Protein AF-A0A3S5BB32-F1 (afdb_monomer_lite)

Organism: NCBI:txid117903

InterPro domains:
  IPR026983 Dynein heavy chain [PTHR46532] (1-107)

Secondary structure (DSSP, 8-state):
-HHHHTT-TTSSHHHHHHH-TTHHHHHHHHHHHHHHHHHHHHHHHHHHHHHHHHHHHHHHHHHHHHHHHHHHHHHHHHHHHHHHHHHHHHHHHHHHHHHHHHHHHHHHHHHHHHHTT-

pLDDT: mean 85.2, std 13.31, range [45.19, 97.56]

Sequence (118 aa):
MKKKYLCNPDYSFDKVNRASSACGPMVKWSIAQINYADILQKVEPLRNELRALEQDAQMNKEKAFDVEKTIEALEKSIARYKEEYAVLISQAQAIKSDLANVEAKVSDNFPLKYMHAY

Structure (mmCIF, N/CA/C/O backbone):
data_AF-A0A3S5BB32-F1
#
_entry.id   AF-A0A3S5BB32-F1
#
loop_
_atom_site.group_PDB
_atom_site.id
_atom_site.type_symbol
_atom_site.label_atom_id
_atom_site.label_alt_id
_atom_site.label_comp_id
_atom_site.label_asym_id
_atom_site.label_entity_id
_atom_site.label_seq_id
_atom_site.pdbx_PDB_ins_code
_atom_site.Cartn_x
_atom_site.Cartn_y
_atom_site.Cartn_z
_atom_site.occupancy
_atom_site.B_iso_or_equiv
_atom_site.auth_seq_id
_atom_site.auth_comp_id
_atom_site.auth_asym_id
_atom_site.auth_atom_id
_atom_site.pdbx_PDB_model_num
ATOM 1 N N . MET A 1 1 ? 12.476 4.907 -43.478 1.00 57.72 1 MET A N 1
ATOM 2 C CA . MET A 1 1 ? 13.951 4.753 -43.530 1.00 57.72 1 MET A CA 1
ATOM 3 C C . MET A 1 1 ? 14.417 3.300 -43.503 1.00 57.72 1 MET A C 1
ATOM 5 O O . MET A 1 1 ? 15.101 2.905 -44.438 1.00 57.72 1 MET A O 1
ATOM 9 N N . LYS A 1 2 ? 14.036 2.487 -42.503 1.00 57.09 2 LYS A N 1
ATOM 10 C CA . LYS A 1 2 ? 14.528 1.100 -42.353 1.00 57.09 2 LYS A CA 1
ATOM 11 C C . LYS A 1 2 ? 14.421 0.233 -43.612 1.00 57.09 2 LYS A C 1
ATOM 13 O O . LYS A 1 2 ? 15.418 -0.311 -44.060 1.00 57.09 2 LYS A O 1
ATOM 18 N N . LYS A 1 3 ? 13.242 0.204 -44.241 1.00 57.28 3 LYS A N 1
ATOM 19 C CA . LYS A 1 3 ? 12.962 -0.617 -45.434 1.00 57.28 3 LYS A CA 1
ATOM 20 C C . LYS A 1 3 ? 13.809 -0.263 -46.669 1.00 57.28 3 LYS A C 1
ATOM 22 O O . LYS A 1 3 ? 13.947 -1.093 -47.553 1.00 57.28 3 LYS A O 1
ATOM 27 N N . LYS A 1 4 ? 14.345 0.964 -46.740 1.00 59.88 4 LYS A N 1
ATOM 28 C CA . LYS A 1 4 ? 15.066 1.493 -47.913 1.00 59.88 4 LYS A CA 1
ATOM 29 C C . LYS A 1 4 ? 16.593 1.456 -47.754 1.00 59.88 4 LYS A C 1
ATOM 31 O O . LYS A 1 4 ? 17.286 1.358 -48.756 1.00 59.88 4 LYS A O 1
ATOM 36 N N . TYR A 1 5 ? 17.100 1.512 -46.519 1.00 61.38 5 TYR A N 1
ATOM 37 C CA . TYR A 1 5 ? 18.542 1.566 -46.240 1.00 61.38 5 TYR A CA 1
ATOM 38 C C . TYR A 1 5 ? 19.025 0.403 -45.366 1.00 61.38 5 TYR A C 1
ATOM 40 O O . TYR A 1 5 ? 19.991 -0.245 -45.725 1.00 61.38 5 TYR A O 1
ATOM 48 N N . LEU A 1 6 ? 18.327 0.058 -44.279 1.00 61.91 6 LEU A N 1
ATOM 49 C CA . LEU A 1 6 ? 18.764 -1.000 -43.350 1.00 61.91 6 LEU A CA 1
ATOM 50 C C . LEU A 1 6 ? 18.473 -2.425 -43.843 1.00 61.91 6 LEU A C 1
ATOM 52 O O . LEU A 1 6 ? 19.111 -3.368 -43.393 1.00 61.91 6 LEU A O 1
ATOM 56 N N . CYS A 1 7 ? 17.522 -2.592 -44.764 1.00 60.66 7 CYS A N 1
ATOM 57 C CA . CYS A 1 7 ? 17.240 -3.879 -45.408 1.00 60.66 7 CYS A CA 1
ATOM 58 C C . CYS A 1 7 ? 18.092 -4.126 -46.664 1.00 60.66 7 CYS A C 1
ATOM 60 O O . CYS A 1 7 ? 17.962 -5.183 -47.277 1.00 60.66 7 CYS A O 1
ATOM 62 N N . ASN A 1 8 ? 18.923 -3.160 -47.076 1.00 68.88 8 ASN A N 1
ATOM 63 C CA . ASN A 1 8 ? 19.783 -3.312 -48.241 1.00 68.88 8 ASN A CA 1
ATOM 64 C C . ASN A 1 8 ? 21.122 -3.953 -47.815 1.00 68.88 8 ASN A C 1
ATOM 66 O O . ASN A 1 8 ? 21.847 -3.336 -47.032 1.00 68.88 8 ASN A O 1
ATOM 70 N N . PRO A 1 9 ? 21.499 -5.137 -48.339 1.00 66.56 9 PRO A N 1
ATOM 71 C CA . PRO A 1 9 ? 22.789 -5.772 -48.052 1.00 66.56 9 PRO A CA 1
ATOM 72 C C . PRO A 1 9 ? 24.010 -4.963 -48.533 1.00 66.56 9 PRO A C 1
ATOM 74 O O . PRO A 1 9 ? 25.149 -5.330 -48.230 1.00 66.56 9 PRO A O 1
ATOM 77 N N . ASP A 1 10 ? 23.812 -3.873 -49.279 1.00 65.81 10 ASP A N 1
ATOM 78 C CA . ASP A 1 10 ? 24.863 -2.915 -49.640 1.00 65.81 10 ASP A CA 1
ATOM 79 C C . ASP A 1 10 ? 25.136 -1.856 -48.561 1.00 65.81 10 ASP A C 1
ATOM 81 O O . ASP A 1 10 ? 26.229 -1.294 -48.517 1.00 65.81 10 ASP A O 1
ATOM 85 N N . TYR A 1 11 ? 24.202 -1.635 -47.632 1.00 66.19 11 TYR A N 1
ATOM 86 C CA . TYR A 1 11 ? 24.345 -0.698 -46.513 1.00 66.19 11 TYR A CA 1
ATOM 87 C C . TYR A 1 11 ? 24.947 -1.392 -45.280 1.00 66.19 11 TYR A C 1
ATOM 89 O O . TYR A 1 11 ? 24.400 -1.367 -44.178 1.00 66.19 11 TYR A O 1
ATOM 97 N N . SER A 1 12 ? 26.079 -2.065 -45.487 1.00 72.12 12 SER A N 1
ATOM 98 C CA . SER A 1 12 ? 26.860 -2.712 -44.429 1.00 72.12 12 SER A CA 1
ATOM 99 C C . SER A 1 12 ? 28.112 -1.899 -44.123 1.00 72.12 12 SER A C 1
ATOM 101 O O . SER 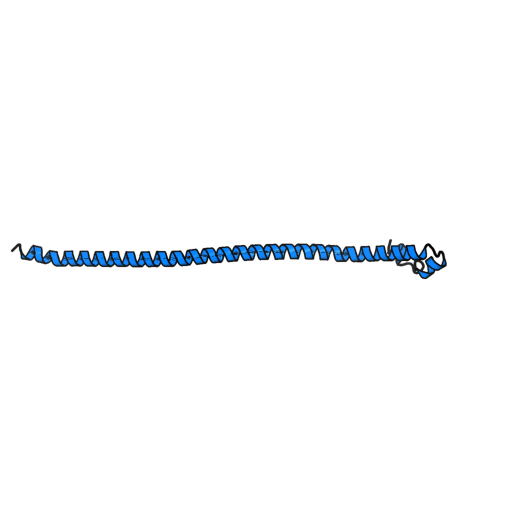A 1 12 ? 28.705 -1.292 -45.020 1.00 72.12 12 SER A O 1
ATOM 103 N N . PHE A 1 13 ? 28.539 -1.935 -42.858 1.00 74.62 13 PHE A N 1
ATOM 104 C CA . PHE A 1 13 ? 29.784 -1.320 -42.405 1.00 74.62 13 PHE A CA 1
ATOM 105 C C . PHE A 1 13 ? 30.957 -1.692 -43.320 1.00 74.62 13 PHE A C 1
ATOM 107 O O . PHE A 1 13 ? 31.671 -0.802 -43.767 1.00 74.62 13 PHE A O 1
ATOM 114 N N . ASP A 1 14 ? 31.100 -2.966 -43.693 1.00 77.12 14 ASP A N 1
ATOM 115 C CA . ASP A 1 14 ? 32.244 -3.441 -44.480 1.00 77.12 14 ASP A CA 1
ATOM 116 C C . ASP A 1 14 ? 32.278 -2.875 -45.905 1.00 77.12 14 ASP A C 1
ATOM 118 O O . ASP A 1 14 ? 33.348 -2.571 -46.433 1.00 77.12 14 ASP A O 1
ATOM 122 N N . LYS A 1 15 ? 31.109 -2.693 -46.531 1.00 77.31 15 LYS A N 1
ATOM 123 C CA . LYS A 1 15 ? 31.000 -2.143 -47.891 1.00 77.31 15 LYS A CA 1
ATOM 124 C C . LYS A 1 15 ? 31.198 -0.631 -47.903 1.00 77.31 15 LYS A C 1
ATOM 126 O O . LYS A 1 15 ? 31.918 -0.120 -48.758 1.00 77.31 15 LYS A O 1
ATOM 131 N N . VAL A 1 16 ? 30.623 0.078 -46.930 1.00 76.56 16 VAL A N 1
ATOM 132 C CA . VAL A 1 16 ? 30.760 1.538 -46.830 1.00 76.56 16 VAL A CA 1
ATOM 133 C C . VAL A 1 16 ? 32.162 1.931 -46.374 1.00 76.56 16 VAL A C 1
ATOM 135 O O . VAL A 1 16 ? 32.725 2.873 -46.917 1.00 76.56 16 VAL A O 1
ATOM 138 N N . ASN A 1 17 ? 32.766 1.179 -45.453 1.00 77.38 17 ASN A N 1
ATOM 139 C CA . ASN A 1 17 ? 34.138 1.403 -45.001 1.00 77.38 17 ASN A CA 1
ATOM 140 C C . ASN A 1 17 ? 35.169 1.105 -46.104 1.00 77.38 17 ASN A C 1
ATOM 142 O O . ASN A 1 17 ? 36.180 1.793 -46.203 1.00 77.38 17 ASN A O 1
ATOM 146 N N . ARG A 1 18 ? 34.895 0.114 -46.969 1.00 80.06 18 ARG A N 1
ATOM 147 C CA . ARG A 1 18 ? 35.709 -0.166 -48.164 1.00 80.06 18 ARG A CA 1
ATOM 148 C C . ARG A 1 18 ? 35.612 0.948 -49.210 1.00 80.06 18 ARG A C 1
ATOM 150 O O . ARG A 1 18 ? 36.602 1.228 -49.872 1.00 80.06 18 ARG A O 1
ATOM 157 N N . ALA A 1 19 ? 34.440 1.567 -49.360 1.00 79.94 19 ALA A N 1
ATOM 158 C CA . ALA A 1 19 ? 34.241 2.696 -50.268 1.00 79.94 19 ALA A CA 1
ATOM 159 C C . ALA A 1 19 ? 34.793 4.021 -49.702 1.00 79.94 19 ALA A C 1
ATOM 161 O O . ALA A 1 19 ? 35.273 4.857 -50.461 1.00 79.94 19 ALA A O 1
ATOM 162 N N . SER A 1 20 ? 34.728 4.222 -48.381 1.00 78.31 20 SER A N 1
ATOM 163 C CA . SER A 1 20 ? 35.269 5.390 -47.681 1.00 78.31 20 SER A CA 1
ATOM 164 C C . SER A 1 20 ? 35.503 5.094 -46.195 1.00 78.31 20 SER A C 1
ATOM 166 O O . SER A 1 20 ? 34.562 4.839 -45.435 1.00 78.31 20 SER A O 1
ATOM 168 N N . SER A 1 21 ? 36.758 5.209 -45.755 1.00 77.06 21 SER A N 1
ATOM 169 C CA . SER A 1 21 ? 37.173 4.961 -44.366 1.00 77.06 21 SER A CA 1
ATOM 170 C C . SER A 1 21 ? 36.557 5.941 -43.359 1.00 77.06 21 SER A C 1
ATOM 172 O O . SER A 1 21 ? 36.329 5.584 -42.205 1.00 77.06 21 SER A O 1
ATOM 174 N N . ALA A 1 22 ? 36.229 7.163 -43.790 1.00 80.44 22 ALA A N 1
ATOM 175 C CA . ALA A 1 22 ? 35.561 8.160 -42.953 1.00 80.44 22 ALA A CA 1
ATOM 176 C C . ALA A 1 22 ? 34.051 7.886 -42.802 1.00 80.44 22 ALA A C 1
ATOM 178 O O . ALA A 1 22 ? 33.456 8.191 -41.769 1.00 80.44 22 ALA A O 1
ATOM 179 N N . CYS A 1 23 ? 33.420 7.277 -43.812 1.00 79.81 23 CYS A N 1
ATOM 180 C CA . CYS A 1 23 ? 31.978 7.015 -43.817 1.00 79.81 23 CYS A CA 1
ATOM 181 C C . CYS A 1 23 ? 31.586 5.723 -43.077 1.00 79.81 23 CYS A C 1
ATOM 183 O O . CYS A 1 23 ? 30.442 5.602 -42.635 1.00 79.81 23 CYS A O 1
ATOM 185 N N . GLY A 1 24 ? 32.509 4.771 -42.898 1.00 80.50 24 GLY A N 1
ATOM 186 C CA . GLY A 1 24 ? 32.266 3.529 -42.149 1.00 80.50 24 GLY A CA 1
ATOM 187 C C . GLY A 1 24 ? 31.787 3.767 -40.704 1.00 80.50 24 GLY A C 1
ATOM 188 O O . GLY A 1 24 ? 30.710 3.288 -40.329 1.00 80.50 24 GLY A O 1
ATOM 189 N N . PRO A 1 25 ? 32.521 4.548 -39.886 1.00 84.62 25 PRO A N 1
ATOM 190 C CA . PRO A 1 25 ? 32.112 4.889 -38.522 1.00 84.62 25 PRO A CA 1
ATOM 191 C C . PRO A 1 25 ? 30.765 5.623 -38.444 1.00 84.62 25 PRO A C 1
ATOM 193 O O . PRO A 1 25 ? 29.962 5.337 -37.555 1.00 84.62 25 PRO A O 1
ATOM 196 N N . MET A 1 26 ? 30.476 6.514 -39.399 1.00 83.44 26 MET A N 1
ATOM 197 C CA . MET A 1 26 ? 29.201 7.239 -39.456 1.00 83.44 26 MET A CA 1
ATOM 198 C C . MET A 1 26 ? 28.011 6.306 -39.689 1.00 83.44 26 MET A C 1
ATOM 200 O O . MET A 1 26 ? 26.976 6.450 -39.037 1.00 83.44 26 MET A O 1
ATOM 204 N N . VAL A 1 27 ? 28.157 5.316 -40.575 1.00 83.38 27 VAL A N 1
ATOM 205 C CA . VAL A 1 27 ? 27.100 4.324 -40.808 1.00 83.38 27 VAL A CA 1
ATOM 206 C C . VAL A 1 27 ? 26.873 3.477 -39.560 1.00 83.38 27 VAL A C 1
ATOM 208 O O . VAL A 1 27 ? 25.726 3.314 -39.145 1.00 83.38 27 VAL A O 1
ATOM 211 N N . LYS A 1 28 ? 27.938 3.031 -38.883 1.00 84.62 28 LYS A N 1
ATOM 212 C CA . LYS A 1 28 ? 27.820 2.292 -37.615 1.00 84.62 28 LYS A CA 1
ATOM 213 C C . LYS A 1 28 ? 27.084 3.100 -36.541 1.00 84.62 28 LYS A C 1
ATOM 215 O O . LYS A 1 28 ? 26.200 2.562 -35.875 1.00 84.62 28 LYS A O 1
ATOM 220 N N . TRP A 1 29 ? 27.401 4.389 -36.410 1.00 88.06 29 TRP A N 1
ATOM 221 C CA . TRP A 1 29 ? 26.698 5.292 -35.499 1.00 88.06 29 TRP A CA 1
ATOM 222 C C . TRP A 1 29 ? 25.222 5.447 -35.883 1.00 88.06 29 TRP A C 1
ATOM 224 O O . TRP A 1 29 ? 24.353 5.292 -35.032 1.00 88.06 29 TRP A O 1
ATOM 234 N N . SER A 1 30 ? 24.910 5.655 -37.165 1.00 85.75 30 SER A N 1
ATOM 235 C CA . SER A 1 30 ? 23.523 5.807 -37.625 1.00 85.75 30 SER A CA 1
ATOM 236 C C . SER A 1 30 ? 22.665 4.556 -37.383 1.00 85.75 30 SER A C 1
ATOM 238 O O . SER A 1 30 ? 21.520 4.668 -36.949 1.00 85.75 30 SER A O 1
ATOM 240 N N . ILE A 1 31 ? 23.227 3.357 -37.580 1.00 84.38 31 ILE A N 1
ATOM 241 C CA . ILE A 1 31 ? 22.557 2.083 -37.288 1.00 84.38 31 ILE A CA 1
ATOM 242 C C . ILE A 1 31 ? 22.293 1.965 -35.784 1.00 84.38 31 ILE A C 1
ATOM 244 O O . ILE A 1 31 ? 21.183 1.619 -35.381 1.00 84.38 31 ILE A O 1
ATOM 248 N N . ALA A 1 32 ? 23.285 2.297 -34.951 1.00 86.62 32 ALA A N 1
ATOM 249 C CA . ALA A 1 32 ? 23.127 2.301 -33.501 1.00 86.62 32 ALA A CA 1
ATOM 250 C C . ALA A 1 32 ? 22.024 3.272 -33.049 1.00 86.62 32 ALA A C 1
ATOM 252 O O . ALA A 1 32 ? 21.210 2.899 -32.209 1.00 86.62 32 ALA A O 1
ATOM 253 N N . GLN A 1 33 ? 21.935 4.465 -33.649 1.00 88.88 33 GLN A N 1
ATOM 254 C CA . GLN A 1 33 ? 20.875 5.427 -33.335 1.00 88.88 33 GLN A CA 1
ATOM 255 C C . GLN A 1 33 ? 19.483 4.917 -33.707 1.00 88.88 33 GLN A C 1
ATOM 257 O O . GLN A 1 33 ? 18.542 5.070 -32.932 1.00 88.88 33 GLN A O 1
ATOM 262 N N . ILE A 1 34 ? 19.340 4.265 -34.863 1.00 86.12 34 ILE A N 1
ATOM 263 C CA . ILE A 1 34 ? 18.048 3.705 -35.277 1.00 86.12 34 ILE A CA 1
ATOM 264 C C . ILE A 1 34 ? 17.638 2.549 -34.355 1.00 86.12 34 ILE A C 1
ATOM 266 O O . ILE A 1 34 ? 16.487 2.487 -33.928 1.00 86.12 34 ILE A O 1
ATOM 270 N N . ASN A 1 35 ? 18.576 1.672 -33.991 1.00 86.00 35 ASN A N 1
ATOM 271 C CA . ASN A 1 35 ? 18.314 0.583 -33.048 1.00 86.00 35 ASN A CA 1
ATOM 272 C C . ASN A 1 35 ? 17.958 1.111 -31.653 1.00 86.00 35 ASN A C 1
ATOM 274 O O . ASN A 1 35 ? 17.063 0.581 -30.998 1.00 86.00 35 ASN A O 1
ATOM 278 N N . TYR A 1 36 ? 18.633 2.168 -31.202 1.00 87.94 36 TYR A N 1
ATOM 279 C CA . TYR A 1 36 ? 18.315 2.817 -29.937 1.00 87.94 36 TYR A CA 1
ATOM 280 C C . TYR A 1 36 ? 16.906 3.417 -29.955 1.00 87.94 36 TYR A C 1
ATOM 282 O O . TYR A 1 36 ? 16.149 3.191 -29.016 1.00 87.94 36 TYR A O 1
ATOM 290 N N . ALA A 1 37 ? 16.518 4.103 -31.035 1.00 88.94 37 ALA A N 1
ATOM 291 C CA . ALA A 1 37 ? 15.171 4.654 -31.179 1.00 88.94 37 ALA A CA 1
ATOM 292 C C . ALA A 1 37 ? 14.087 3.561 -31.109 1.00 88.94 37 ALA A C 1
ATOM 294 O O . ALA A 1 37 ? 13.050 3.759 -30.479 1.00 88.94 37 ALA A O 1
ATOM 295 N N . ASP A 1 38 ? 14.343 2.384 -31.683 1.00 87.25 38 ASP A N 1
ATOM 296 C CA . ASP A 1 38 ? 13.415 1.248 -31.621 1.00 87.25 38 ASP A CA 1
ATOM 297 C C . ASP A 1 38 ? 13.246 0.682 -30.219 1.00 87.25 38 ASP A C 1
ATOM 299 O O . ASP A 1 38 ? 12.140 0.330 -29.806 1.00 87.25 38 ASP A O 1
ATOM 303 N N . ILE A 1 39 ? 14.358 0.550 -29.500 1.00 89.12 39 ILE A N 1
ATOM 304 C CA . ILE A 1 39 ? 14.348 0.087 -28.116 1.00 89.12 39 ILE A CA 1
ATOM 305 C C . ILE A 1 39 ? 13.643 1.128 -27.250 1.00 89.12 39 ILE A C 1
ATOM 307 O O . ILE A 1 39 ? 12.805 0.765 -26.429 1.00 89.12 39 ILE A O 1
ATOM 311 N N . LEU A 1 40 ? 13.916 2.414 -27.472 1.00 90.19 40 LEU A N 1
ATOM 312 C CA . LEU A 1 40 ? 13.290 3.509 -26.744 1.00 90.19 40 LEU A CA 1
ATOM 313 C C . LEU A 1 40 ? 11.766 3.494 -26.912 1.00 90.19 40 LEU A C 1
ATOM 315 O O . LEU A 1 40 ? 11.068 3.522 -25.905 1.00 90.19 40 LEU A O 1
ATOM 319 N N . GLN A 1 41 ? 11.250 3.322 -28.135 1.00 89.25 41 GLN A N 1
ATOM 320 C CA . GLN A 1 41 ? 9.802 3.217 -28.371 1.00 89.25 41 GLN A CA 1
ATOM 321 C C . GLN A 1 41 ? 9.134 2.053 -27.628 1.00 89.25 41 GLN A C 1
ATOM 323 O O . GLN A 1 41 ? 7.950 2.128 -27.313 1.00 89.25 41 GLN A O 1
ATOM 328 N N . LYS A 1 42 ? 9.871 0.975 -27.342 1.00 88.50 42 LYS A N 1
ATOM 329 C CA . LYS A 1 42 ? 9.360 -0.164 -26.563 1.00 88.50 42 LYS A CA 1
ATOM 330 C C . LYS A 1 42 ? 9.501 0.039 -25.056 1.00 88.50 42 LYS A C 1
ATOM 332 O O . LYS A 1 42 ? 8.662 -0.427 -24.298 1.00 88.50 42 LYS A O 1
ATOM 337 N N . VAL A 1 43 ? 10.568 0.701 -24.617 1.00 92.62 43 VAL A N 1
ATOM 338 C CA . VAL A 1 43 ? 10.895 0.885 -23.194 1.00 92.62 43 VAL A CA 1
ATOM 339 C C . VAL A 1 43 ? 10.134 2.061 -22.581 1.00 92.62 43 VAL A C 1
ATOM 341 O O . VAL A 1 43 ? 9.790 2.020 -21.404 1.00 92.62 43 VAL A O 1
ATOM 344 N N . GLU A 1 44 ? 9.855 3.105 -23.354 1.00 91.00 44 GLU A N 1
ATOM 345 C CA . GLU A 1 44 ? 9.127 4.291 -22.903 1.00 91.00 44 GLU A CA 1
ATOM 346 C C . GLU A 1 44 ? 7.718 3.997 -22.348 1.00 91.00 44 GLU A C 1
ATOM 348 O O . GLU A 1 44 ? 7.447 4.440 -21.229 1.00 91.00 44 GLU A O 1
ATOM 353 N N . PRO A 1 45 ? 6.844 3.207 -23.011 1.00 94.44 45 PRO A N 1
ATOM 354 C CA . PRO A 1 45 ? 5.548 2.848 -22.433 1.00 94.44 45 PRO A CA 1
ATOM 355 C C . PRO A 1 45 ? 5.697 2.036 -21.141 1.00 94.44 45 PRO A C 1
ATOM 357 O O . PRO A 1 45 ? 5.048 2.361 -20.153 1.00 94.44 45 PRO A O 1
ATOM 360 N N . LEU A 1 46 ? 6.626 1.074 -21.095 1.00 92.88 46 LEU A N 1
ATOM 361 C CA . LEU A 1 46 ? 6.886 0.270 -19.893 1.00 92.88 46 LEU A CA 1
ATOM 362 C C . LEU A 1 46 ? 7.361 1.127 -18.712 1.00 92.88 46 LEU A C 1
ATOM 364 O O . LEU A 1 46 ? 6.986 0.880 -17.571 1.00 92.88 46 LEU A O 1
ATOM 368 N N . ARG A 1 47 ? 8.174 2.159 -18.968 1.00 93.75 47 ARG A N 1
ATOM 369 C CA . ARG A 1 47 ? 8.603 3.115 -17.933 1.00 93.75 47 ARG A CA 1
ATOM 370 C C . ARG A 1 47 ? 7.451 3.978 -17.431 1.00 93.75 47 ARG A C 1
ATOM 372 O O . ARG A 1 47 ? 7.414 4.297 -16.246 1.00 93.75 47 ARG A O 1
ATOM 379 N N . ASN A 1 48 ? 6.543 4.376 -18.317 1.00 94.75 48 ASN A N 1
ATOM 380 C CA . ASN A 1 48 ? 5.368 5.152 -17.934 1.00 94.75 48 ASN A CA 1
ATOM 381 C C . ASN A 1 48 ? 4.388 4.302 -17.116 1.00 94.75 48 ASN A C 1
ATOM 383 O O . ASN A 1 48 ? 3.912 4.772 -16.087 1.00 94.75 48 ASN A O 1
ATOM 387 N N . GLU A 1 49 ? 4.158 3.050 -17.516 1.00 94.06 49 GLU A N 1
ATOM 388 C CA . GLU A 1 49 ? 3.363 2.087 -16.748 1.00 94.06 49 GLU A CA 1
ATOM 389 C C . GLU A 1 49 ? 3.988 1.804 -15.383 1.00 94.06 49 GLU A C 1
ATOM 391 O O . GLU A 1 49 ? 3.291 1.867 -14.376 1.00 94.06 49 GLU A O 1
ATOM 396 N N . LEU A 1 50 ? 5.304 1.570 -15.321 1.00 95.25 50 LEU A N 1
ATOM 397 C CA . LEU A 1 50 ? 6.005 1.358 -14.055 1.00 95.25 50 LEU A CA 1
ATOM 398 C C . LEU A 1 50 ? 5.844 2.560 -13.118 1.00 95.25 50 LEU A C 1
ATOM 400 O O . LEU A 1 50 ? 5.520 2.381 -11.951 1.00 95.25 50 LEU A O 1
ATOM 404 N N . ARG A 1 51 ? 6.002 3.786 -13.634 1.00 95.56 51 ARG A N 1
ATOM 405 C CA . ARG A 1 51 ? 5.809 5.007 -12.840 1.00 95.56 51 ARG A CA 1
ATOM 406 C C . ARG A 1 51 ? 4.370 5.137 -12.333 1.00 95.56 51 ARG A C 1
ATOM 408 O O . ARG A 1 51 ? 4.173 5.547 -11.194 1.00 95.56 51 ARG A O 1
ATOM 415 N N . ALA A 1 52 ? 3.380 4.807 -13.161 1.00 96.12 52 ALA A N 1
ATOM 416 C CA . ALA A 1 52 ? 1.976 4.819 -12.755 1.00 96.12 52 ALA A CA 1
ATOM 417 C C . ALA A 1 52 ? 1.708 3.778 -11.655 1.00 96.12 52 ALA A C 1
ATOM 419 O O . ALA A 1 52 ? 1.140 4.112 -10.622 1.00 96.12 52 ALA A O 1
ATOM 420 N N . LEU A 1 53 ? 2.216 2.554 -11.822 1.00 96.25 53 LEU A N 1
ATOM 421 C CA . LEU A 1 53 ? 2.132 1.485 -10.822 1.00 96.25 53 LEU A CA 1
ATOM 422 C C . LEU A 1 53 ? 2.806 1.866 -9.498 1.00 96.25 53 LEU A C 1
ATOM 424 O O . LEU A 1 53 ? 2.270 1.577 -8.432 1.00 96.25 53 LEU A O 1
ATOM 428 N N . GLU A 1 54 ? 3.966 2.522 -9.544 1.00 96.19 54 GLU A N 1
ATOM 429 C CA . GLU A 1 54 ? 4.653 3.024 -8.350 1.00 96.19 54 GLU A CA 1
ATOM 430 C C . GLU A 1 54 ? 3.829 4.100 -7.630 1.00 96.19 54 GLU A C 1
ATOM 432 O O . GLU A 1 54 ? 3.719 4.065 -6.402 1.00 96.19 54 GLU A O 1
ATOM 437 N N . GLN A 1 55 ? 3.211 5.021 -8.376 1.00 97.12 55 GLN A N 1
ATOM 438 C CA . GLN A 1 55 ? 2.317 6.039 -7.817 1.00 97.12 55 GLN A CA 1
ATOM 439 C C . GLN A 1 55 ? 1.068 5.413 -7.191 1.00 97.12 55 GLN A C 1
ATOM 441 O O . GLN A 1 55 ? 0.737 5.733 -6.050 1.00 97.12 55 GLN A O 1
ATOM 446 N N . ASP A 1 56 ? 0.421 4.476 -7.883 1.00 96.12 56 ASP A N 1
ATOM 447 C CA . ASP A 1 56 ? -0.757 3.770 -7.376 1.00 96.12 56 ASP A CA 1
ATOM 448 C C . ASP A 1 56 ? -0.426 2.963 -6.118 1.00 96.12 56 ASP A C 1
ATOM 450 O O . ASP A 1 56 ? -1.174 2.991 -5.137 1.00 96.12 56 ASP A O 1
ATOM 454 N N . ALA A 1 57 ? 0.722 2.281 -6.099 1.00 95.81 57 ALA A N 1
ATOM 455 C CA . ALA A 1 57 ? 1.190 1.548 -4.930 1.00 95.81 57 ALA A CA 1
ATOM 456 C C . ALA A 1 57 ? 1.460 2.483 -3.743 1.00 95.81 57 ALA A C 1
ATOM 458 O O . ALA A 1 57 ? 1.109 2.147 -2.610 1.00 95.81 57 ALA A O 1
ATOM 459 N N . GLN A 1 58 ? 2.054 3.653 -3.988 1.00 96.81 58 GLN A N 1
ATOM 460 C CA . GLN A 1 58 ? 2.294 4.657 -2.955 1.00 96.81 58 GLN A CA 1
ATOM 461 C C . GLN A 1 58 ? 0.977 5.210 -2.397 1.00 96.81 58 GLN A C 1
ATOM 463 O O . GLN A 1 58 ? 0.769 5.188 -1.184 1.00 96.81 58 GLN A O 1
ATOM 468 N N . MET A 1 59 ? 0.046 5.603 -3.268 1.00 96.88 59 MET A N 1
ATOM 469 C CA . MET A 1 59 ? -1.283 6.061 -2.859 1.00 96.88 59 MET A CA 1
ATOM 470 C C . MET A 1 59 ? -2.047 4.986 -2.085 1.00 96.88 59 MET A C 1
ATOM 472 O O . MET A 1 59 ? -2.753 5.290 -1.126 1.00 96.88 59 MET A O 1
ATOM 476 N N . ASN A 1 60 ? -1.930 3.718 -2.483 1.00 96.06 60 ASN A N 1
ATOM 477 C CA . ASN A 1 60 ? -2.595 2.624 -1.788 1.00 96.06 60 ASN A CA 1
ATOM 478 C C . ASN A 1 60 ? -2.019 2.400 -0.383 1.00 96.06 60 ASN A C 1
ATOM 480 O O . ASN A 1 60 ? -2.776 2.130 0.545 1.00 96.06 60 ASN A O 1
ATOM 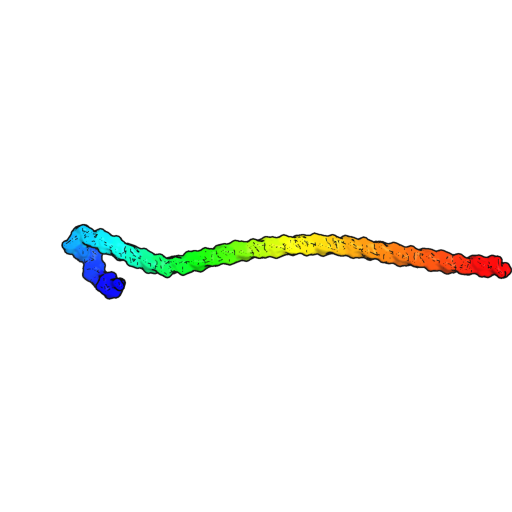484 N N . LYS A 1 61 ? -0.700 2.556 -0.201 1.00 96.94 61 LYS A N 1
ATOM 485 C CA . LYS A 1 61 ? -0.072 2.510 1.129 1.00 96.94 61 LYS A CA 1
ATOM 486 C C . LYS A 1 61 ? -0.566 3.637 2.029 1.00 96.94 61 LYS A C 1
ATOM 488 O O . LYS A 1 61 ? -0.879 3.384 3.186 1.00 96.94 61 LYS A O 1
ATOM 493 N N . GLU A 1 62 ? -0.666 4.853 1.500 1.00 97.00 62 GLU A N 1
ATOM 494 C CA . GLU A 1 62 ? -1.192 6.003 2.246 1.00 97.00 62 GLU A CA 1
ATOM 495 C C . GLU A 1 62 ? -2.653 5.783 2.651 1.00 97.00 62 GLU A C 1
ATOM 497 O O . GLU A 1 62 ? -2.997 5.924 3.821 1.00 97.00 62 GLU A O 1
ATOM 502 N N . LYS A 1 63 ? -3.494 5.313 1.722 1.00 96.25 63 LYS A N 1
ATOM 503 C CA . LYS A 1 63 ? -4.884 4.942 2.028 1.00 96.25 63 LYS A CA 1
ATOM 504 C C . LYS A 1 63 ? -4.974 3.843 3.083 1.00 96.25 63 LYS A C 1
ATOM 506 O O . LYS A 1 63 ? -5.823 3.925 3.963 1.00 96.25 63 LYS A O 1
ATOM 511 N N . ALA A 1 64 ? -4.126 2.817 3.002 1.00 95.75 64 ALA A N 1
ATOM 512 C CA . ALA A 1 64 ? -4.099 1.741 3.989 1.00 95.75 64 ALA A CA 1
ATOM 513 C C . ALA A 1 64 ? -3.744 2.273 5.386 1.00 95.75 64 ALA A C 1
ATOM 515 O O . ALA A 1 64 ? -4.415 1.924 6.353 1.00 95.75 64 ALA A O 1
ATOM 516 N N . PHE A 1 65 ? -2.758 3.168 5.472 1.00 97.06 65 PHE A N 1
ATOM 517 C CA . PHE A 1 65 ? -2.375 3.824 6.720 1.00 97.06 65 PHE A CA 1
ATOM 518 C C . PHE A 1 65 ? -3.513 4.671 7.310 1.00 97.06 65 PHE A C 1
ATOM 520 O O . PHE A 1 65 ? -3.802 4.582 8.504 1.00 97.06 65 PHE A O 1
ATOM 527 N N . ASP A 1 66 ? -4.204 5.457 6.481 1.00 96.38 66 ASP A N 1
ATOM 528 C CA . ASP A 1 66 ? -5.349 6.251 6.934 1.00 96.38 66 ASP A CA 1
ATOM 529 C C . ASP A 1 66 ? -6.491 5.362 7.441 1.00 96.38 66 ASP A C 1
ATOM 531 O O . ASP A 1 66 ? -7.086 5.644 8.485 1.00 96.38 66 ASP A O 1
ATOM 535 N N . VAL A 1 67 ? -6.772 4.257 6.742 1.00 96.19 67 VAL A N 1
ATOM 536 C CA . VAL A 1 67 ? -7.776 3.273 7.167 1.00 96.19 67 VAL A CA 1
ATOM 537 C C . VAL A 1 67 ? -7.394 2.660 8.513 1.00 96.19 67 VAL A C 1
ATOM 539 O O . VAL A 1 67 ? -8.223 2.635 9.421 1.00 96.19 67 VAL A O 1
ATOM 542 N N . GLU A 1 68 ? -6.148 2.228 8.688 1.00 96.88 68 GLU A N 1
ATOM 543 C CA . GLU A 1 68 ? -5.659 1.665 9.951 1.00 96.88 68 GLU A CA 1
ATOM 544 C C . GLU A 1 68 ? -5.805 2.662 11.110 1.00 96.88 68 GLU A C 1
ATOM 546 O O . GLU A 1 68 ? -6.358 2.331 12.159 1.00 96.88 68 GLU A O 1
ATOM 551 N N . LYS A 1 69 ? -5.464 3.933 10.883 1.00 97.19 69 LYS A N 1
ATOM 552 C CA . LYS A 1 69 ? -5.672 5.002 11.867 1.00 97.19 69 LYS A CA 1
ATOM 553 C C . LYS A 1 69 ? -7.149 5.202 12.218 1.00 97.19 69 LYS A C 1
ATOM 555 O O . LYS A 1 69 ? -7.483 5.459 13.378 1.00 97.19 69 LYS A O 1
ATOM 560 N N . THR A 1 70 ? -8.050 5.108 11.238 1.00 96.94 70 THR A N 1
ATOM 561 C CA . THR A 1 70 ? -9.493 5.183 11.514 1.00 96.94 70 THR A CA 1
ATOM 562 C C . THR A 1 70 ? -9.997 3.971 12.290 1.00 96.94 70 THR A C 1
ATOM 564 O O . THR A 1 70 ? -10.830 4.146 13.178 1.00 96.94 70 THR A O 1
ATOM 567 N N . ILE A 1 71 ? -9.461 2.774 12.030 1.00 97.06 71 ILE A N 1
ATOM 568 C CA . ILE A 1 71 ? -9.763 1.565 12.806 1.00 97.06 71 ILE A CA 1
ATOM 569 C C . ILE A 1 71 ? -9.340 1.769 14.263 1.00 97.06 71 ILE A C 1
ATOM 571 O O . ILE A 1 71 ? -10.178 1.627 15.150 1.00 97.06 71 ILE A O 1
ATOM 575 N N . GLU A 1 72 ? -8.108 2.212 14.521 1.00 97.56 72 GLU A N 1
ATOM 576 C CA . GLU A 1 72 ? -7.640 2.479 15.889 1.00 97.56 72 GLU A CA 1
ATOM 577 C C . GLU A 1 72 ? -8.513 3.512 16.622 1.00 97.56 72 GLU A C 1
ATOM 579 O O . GLU A 1 72 ? -8.791 3.387 17.819 1.00 97.56 72 GLU A O 1
ATOM 584 N N . ALA A 1 73 ? -8.943 4.565 15.921 1.00 96.56 73 ALA A N 1
ATOM 585 C CA . ALA A 1 73 ? -9.826 5.575 16.494 1.00 96.56 73 ALA A CA 1
ATOM 586 C C . ALA A 1 73 ? -11.195 4.981 16.862 1.00 96.56 73 ALA A C 1
ATOM 588 O O . ALA A 1 73 ? -11.701 5.233 17.958 1.00 96.56 73 ALA A O 1
ATOM 589 N N . LEU A 1 74 ? -11.770 4.158 15.980 1.00 97.25 74 LEU A N 1
ATOM 590 C CA . LEU A 1 74 ? -13.037 3.473 16.225 1.00 97.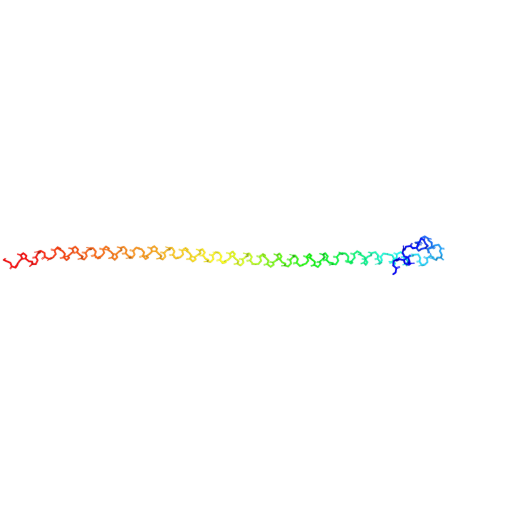25 74 LEU A CA 1
ATOM 591 C C . LEU A 1 74 ? -12.929 2.472 17.379 1.00 97.25 74 LEU A C 1
ATOM 593 O O . LEU A 1 74 ? -13.823 2.430 18.222 1.00 97.25 74 LEU A O 1
ATOM 597 N N . GLU A 1 75 ? -11.837 1.718 17.478 1.00 97.06 75 GLU A N 1
ATOM 598 C CA . GLU A 1 75 ? -11.595 0.795 18.591 1.00 97.06 75 GLU A CA 1
ATOM 599 C C . GLU A 1 75 ? -11.529 1.526 19.938 1.00 97.06 75 GLU A C 1
ATOM 601 O O . GLU A 1 75 ? -12.158 1.091 20.907 1.00 97.06 75 GLU A O 1
ATOM 606 N N . LYS A 1 76 ? -10.852 2.682 19.994 1.00 97.06 76 LYS A N 1
ATOM 607 C CA . LYS A 1 76 ? -10.825 3.543 21.191 1.00 97.06 76 LYS A CA 1
ATOM 608 C C . LYS A 1 76 ? -12.219 4.045 21.559 1.00 97.06 76 LYS A C 1
ATOM 610 O O . LYS A 1 76 ? -12.598 3.993 22.729 1.00 97.06 76 LYS A O 1
ATOM 615 N N . SER A 1 77 ? -13.000 4.497 20.578 1.00 96.81 77 SER A N 1
ATOM 616 C CA . SER A 1 77 ? -14.387 4.917 20.801 1.00 96.81 77 SER A CA 1
ATOM 617 C C . SER A 1 77 ? -15.255 3.766 21.311 1.00 96.81 77 SER A C 1
ATOM 619 O O . SER A 1 77 ? -16.002 3.952 22.267 1.00 96.81 77 SER A O 1
ATOM 621 N N . ILE A 1 78 ? -15.124 2.562 20.744 1.00 96.56 78 ILE A N 1
ATOM 622 C CA . ILE A 1 78 ? -15.847 1.367 21.203 1.00 96.56 78 ILE A CA 1
ATOM 623 C C . ILE A 1 78 ? -15.473 1.023 22.647 1.00 96.56 78 ILE A C 1
ATOM 625 O O . ILE A 1 78 ? -16.360 0.721 23.446 1.00 96.56 78 ILE A O 1
ATOM 629 N N . ALA A 1 79 ? -14.186 1.063 22.999 1.00 96.62 79 ALA A N 1
ATOM 630 C CA . ALA A 1 79 ? -13.733 0.799 24.363 1.00 96.62 79 ALA A CA 1
ATOM 631 C C . ALA A 1 79 ? -14.342 1.799 25.356 1.00 96.62 79 ALA A C 1
ATOM 633 O O . ALA A 1 79 ? -14.915 1.394 26.366 1.00 96.62 79 ALA A O 1
ATOM 634 N N . ARG A 1 80 ? -14.313 3.091 25.011 1.00 96.38 80 ARG A N 1
ATOM 635 C CA . ARG A 1 80 ? -14.937 4.149 25.807 1.00 96.38 80 ARG A CA 1
ATOM 636 C C . ARG A 1 80 ? -16.442 3.930 25.975 1.00 96.38 80 ARG A C 1
ATOM 638 O O . ARG A 1 80 ? -16.943 3.987 27.093 1.00 96.38 80 ARG A O 1
ATOM 645 N N . TYR A 1 81 ? -17.1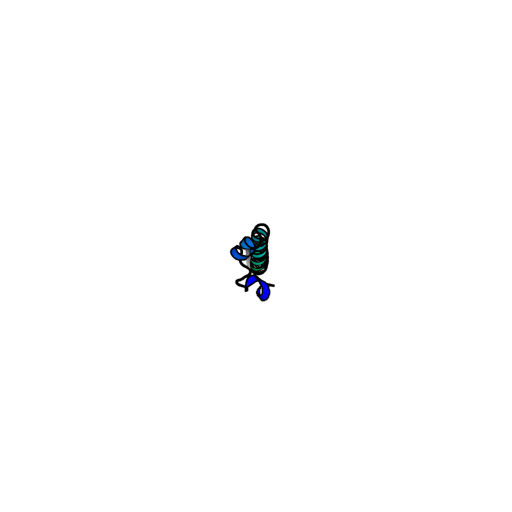65 3.636 24.895 1.00 95.31 81 TYR A N 1
ATOM 646 C CA . TYR A 1 81 ? -18.607 3.393 24.976 1.00 95.31 81 TYR A CA 1
ATOM 647 C C . TYR A 1 81 ? -18.954 2.159 25.813 1.00 95.31 81 TYR A C 1
ATOM 649 O O . TYR A 1 81 ? -19.970 2.164 26.502 1.00 95.31 81 TYR A O 1
ATOM 657 N N . LYS A 1 82 ? -18.117 1.114 25.804 1.00 96.44 82 LYS A N 1
ATOM 658 C CA . LYS A 1 82 ? -18.297 -0.051 26.686 1.00 96.44 82 LYS A CA 1
ATOM 659 C C . LYS A 1 82 ? -18.174 0.324 28.162 1.00 96.44 82 LYS A C 1
ATOM 661 O O . LYS A 1 82 ? -18.970 -0.150 28.969 1.00 96.44 82 LYS A O 1
ATOM 666 N N . GLU A 1 83 ? -17.206 1.167 28.509 1.00 95.25 83 GLU A N 1
ATOM 667 C CA . GLU A 1 83 ? -17.023 1.650 29.880 1.00 95.25 83 GLU A CA 1
ATOM 668 C C . GLU A 1 83 ? -18.192 2.541 30.321 1.00 95.25 83 GLU A C 1
ATOM 670 O O . GLU A 1 83 ? -18.800 2.291 31.363 1.00 95.25 83 GLU A O 1
ATOM 675 N N . GLU A 1 84 ? -18.586 3.508 29.488 1.00 95.06 84 GLU A N 1
ATOM 676 C CA . GLU A 1 84 ? -19.751 4.367 29.744 1.00 95.06 84 GLU A CA 1
ATOM 677 C C . GLU A 1 84 ? -21.038 3.539 29.913 1.00 95.06 84 GLU A C 1
ATOM 679 O O . GLU A 1 84 ? -21.834 3.789 30.820 1.00 95.06 84 GLU A O 1
ATOM 684 N N . TYR A 1 85 ? -21.224 2.496 29.100 1.00 95.75 85 TYR A N 1
ATOM 685 C CA . TYR A 1 85 ? -22.369 1.594 29.206 1.00 95.75 85 TYR A CA 1
ATOM 686 C C . TYR A 1 85 ? -22.374 0.792 30.518 1.00 95.75 85 TYR A C 1
ATOM 688 O O . TYR A 1 85 ? -23.423 0.651 31.148 1.00 95.75 85 TYR A O 1
ATOM 696 N N . ALA A 1 86 ? -21.215 0.309 30.975 1.00 94.81 86 ALA A N 1
ATOM 697 C CA . ALA A 1 86 ? -21.102 -0.385 32.259 1.00 94.81 86 ALA A CA 1
ATOM 698 C C . ALA A 1 86 ? -21.452 0.533 33.444 1.00 94.81 86 ALA A C 1
ATOM 700 O O . ALA A 1 86 ? -22.135 0.107 34.379 1.00 94.81 86 ALA A O 1
ATOM 701 N N . VAL A 1 87 ? -21.041 1.805 33.382 1.00 95.62 87 VAL A N 1
ATOM 702 C CA . VAL A 1 87 ? -21.418 2.824 34.373 1.00 95.62 87 VAL A CA 1
ATOM 703 C C . VAL A 1 87 ? -22.927 3.079 34.356 1.00 95.62 87 VAL A C 1
ATOM 705 O O . VAL A 1 87 ? -23.553 3.123 35.412 1.00 95.62 87 VAL A O 1
ATOM 708 N N . LEU A 1 88 ? -23.546 3.197 33.181 1.00 94.50 88 LEU A N 1
ATOM 709 C CA . LEU A 1 88 ? -24.997 3.383 33.084 1.00 94.50 88 LEU A CA 1
ATOM 710 C C . LEU A 1 88 ? -25.776 2.187 33.653 1.00 94.50 88 LEU A C 1
ATOM 712 O O . LEU A 1 88 ? -26.788 2.381 34.327 1.00 94.50 88 LEU A O 1
ATOM 716 N N . ILE A 1 89 ? -25.295 0.957 33.444 1.00 95.06 89 ILE A N 1
ATOM 717 C CA . ILE A 1 89 ? -25.899 -0.239 34.048 1.00 95.06 89 ILE A CA 1
ATOM 718 C C . ILE A 1 89 ? -25.802 -0.193 35.575 1.00 95.06 89 ILE A C 1
ATOM 720 O O . ILE A 1 89 ? -26.791 -0.470 36.256 1.00 95.06 89 ILE A O 1
ATOM 724 N N . SER A 1 90 ? -24.635 0.150 36.129 1.00 94.50 90 SER A N 1
ATOM 725 C CA . SER A 1 90 ? -24.462 0.198 37.585 1.00 94.50 90 SER A CA 1
ATOM 726 C C . SER A 1 90 ? -25.345 1.273 38.223 1.00 94.50 90 SER A C 1
ATOM 728 O O . SER A 1 90 ? -25.983 1.012 39.244 1.00 94.50 90 SER A O 1
ATOM 730 N N . GLN A 1 91 ? -25.477 2.434 37.576 1.00 95.12 91 GLN A N 1
ATOM 731 C CA . GLN A 1 91 ? -26.400 3.494 37.986 1.00 95.12 91 GLN A CA 1
ATOM 732 C C . GLN A 1 91 ? -27.862 3.034 37.940 1.00 95.12 91 GLN A C 1
ATOM 734 O O . GLN A 1 91 ? -28.596 3.226 38.908 1.00 95.12 91 GLN A O 1
ATOM 739 N N . ALA A 1 92 ? -28.290 2.380 36.856 1.00 95.00 92 ALA A N 1
ATOM 740 C CA . ALA A 1 92 ? -29.651 1.859 36.739 1.00 95.00 92 ALA A CA 1
ATOM 741 C C . ALA A 1 92 ? -29.964 0.815 37.826 1.00 95.00 92 ALA A C 1
ATOM 743 O O . ALA A 1 92 ? -31.055 0.820 38.401 1.00 95.00 92 ALA A O 1
ATOM 744 N N . GLN A 1 93 ? -29.000 -0.052 38.150 1.00 94.19 93 GLN A N 1
ATOM 745 C CA . GLN A 1 93 ? -29.153 -1.048 39.209 1.00 94.19 93 GLN A CA 1
ATOM 746 C C . GLN A 1 93 ? -29.217 -0.408 40.603 1.00 94.19 93 GLN A C 1
ATOM 748 O O . GLN A 1 93 ? -30.023 -0.845 41.426 1.00 94.19 93 GLN A O 1
ATOM 753 N N . ALA A 1 94 ? -28.421 0.634 40.862 1.00 94.38 94 ALA A N 1
ATOM 754 C CA . ALA A 1 94 ? -28.485 1.400 42.106 1.00 94.38 94 ALA A CA 1
ATOM 755 C C . ALA A 1 94 ? -29.871 2.039 42.290 1.00 94.38 94 ALA A C 1
ATOM 757 O O . ALA A 1 94 ? -30.514 1.808 43.309 1.00 94.38 94 ALA A O 1
ATOM 758 N N . ILE A 1 95 ? -30.391 2.715 41.257 1.00 93.25 95 ILE A N 1
ATOM 759 C CA . ILE A 1 95 ? -31.739 3.310 41.275 1.00 93.25 95 ILE A CA 1
ATOM 760 C C . ILE A 1 95 ? -32.807 2.244 41.541 1.00 93.25 95 ILE A C 1
ATOM 762 O O . ILE A 1 95 ? -33.722 2.459 42.334 1.00 93.25 95 ILE A O 1
ATOM 766 N N . LYS A 1 96 ? -32.696 1.074 40.902 1.00 94.56 96 LYS A N 1
ATOM 767 C CA . LYS A 1 96 ? -33.635 -0.034 41.115 1.00 94.56 96 LYS A CA 1
ATOM 768 C C . LYS A 1 96 ? -33.605 -0.544 42.560 1.0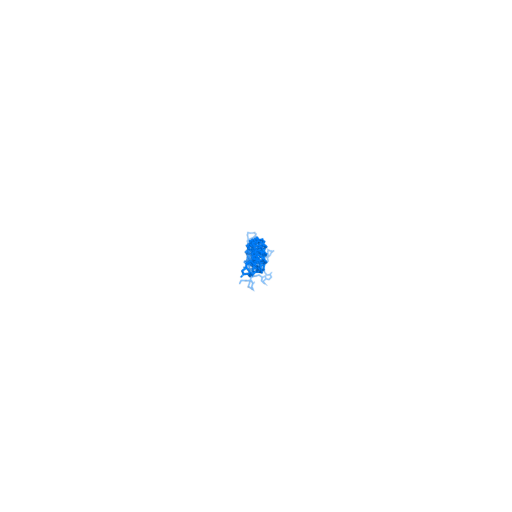0 94.56 96 LYS A C 1
ATOM 770 O O . LYS A 1 96 ? -34.659 -0.832 43.122 1.00 94.56 96 LYS A O 1
ATOM 775 N N . SER A 1 97 ? -32.420 -0.646 43.159 1.00 93.38 97 SER A N 1
ATOM 776 C CA . SER A 1 97 ? -32.264 -1.022 44.567 1.00 93.38 97 SER A CA 1
ATOM 777 C C . SER A 1 97 ? -32.837 0.041 45.505 1.00 93.38 97 SER A C 1
ATOM 779 O O . SER A 1 97 ? -33.506 -0.297 46.479 1.00 93.38 97 SER A O 1
ATOM 781 N N . ASP A 1 98 ? -32.605 1.319 45.214 1.00 92.50 98 ASP A N 1
ATOM 782 C CA . ASP A 1 98 ? -33.138 2.427 46.005 1.00 92.50 98 ASP A CA 1
ATOM 783 C C . ASP A 1 98 ? -34.668 2.466 45.955 1.00 92.50 98 ASP A C 1
ATOM 785 O O . ASP A 1 98 ? -35.308 2.622 46.995 1.00 92.50 98 ASP A O 1
ATOM 789 N N . LEU A 1 99 ? -35.266 2.234 44.781 1.00 92.25 99 LEU A N 1
ATOM 790 C CA . LEU A 1 99 ? -36.717 2.095 44.634 1.00 92.25 99 LEU A CA 1
ATOM 791 C C . LEU A 1 99 ? -37.268 0.939 45.476 1.00 92.25 99 LEU A C 1
ATOM 793 O O . LEU A 1 99 ? -38.207 1.151 46.239 1.00 92.25 99 LEU A O 1
ATOM 797 N N . ALA A 1 100 ? -36.652 -0.246 45.413 1.00 91.06 100 ALA A N 1
ATOM 798 C CA . ALA A 1 100 ? -37.071 -1.393 46.222 1.00 91.06 100 ALA A CA 1
ATOM 799 C C . ALA A 1 100 ? -36.967 -1.112 47.735 1.00 91.06 100 ALA A C 1
ATOM 801 O O . ALA A 1 100 ? -37.851 -1.480 48.509 1.00 91.06 100 ALA A O 1
ATOM 802 N N . ASN A 1 101 ? -35.918 -0.404 48.165 1.00 90.31 101 ASN A N 1
ATOM 803 C CA . ASN A 1 101 ? -35.753 0.015 49.557 1.00 90.31 101 ASN A CA 1
ATOM 804 C C . ASN A 1 101 ? -36.833 1.015 49.999 1.00 90.31 101 ASN A C 1
ATOM 806 O O . ASN A 1 101 ? -37.298 0.962 51.140 1.00 90.31 101 ASN A O 1
ATOM 810 N N . VAL A 1 102 ? -37.221 1.949 49.125 1.00 90.94 102 VAL A N 1
ATOM 811 C CA . VAL A 1 102 ? -38.309 2.902 49.394 1.00 90.94 102 VAL A CA 1
ATOM 812 C C . VAL A 1 102 ? -39.649 2.174 49.486 1.00 90.94 102 VAL A C 1
ATOM 814 O O . VAL A 1 102 ? -40.399 2.428 50.428 1.00 90.94 102 VAL A O 1
ATOM 817 N N . GLU A 1 103 ? -39.929 1.241 48.576 1.00 85.19 103 GLU A N 1
ATOM 818 C CA . GLU A 1 103 ? -41.145 0.419 48.607 1.00 85.19 103 GLU A CA 1
ATOM 819 C C . GLU A 1 103 ? -41.256 -0.384 49.909 1.00 85.19 103 GLU A C 1
ATOM 821 O O . GLU A 1 103 ? -42.291 -0.315 50.572 1.00 85.19 103 GLU A O 1
ATOM 826 N N . ALA A 1 104 ? -40.178 -1.053 50.335 1.00 86.12 104 ALA A N 1
ATOM 827 C CA . ALA A 1 104 ? -40.145 -1.806 51.591 1.00 86.12 104 ALA A CA 1
ATOM 828 C C . ALA A 1 104 ? -40.407 -0.913 52.820 1.00 86.12 104 ALA A C 1
ATOM 830 O O . ALA A 1 104 ? -41.211 -1.241 53.692 1.00 86.12 104 ALA A O 1
ATOM 831 N N . LYS A 1 105 ? -39.798 0.278 52.876 1.00 84.06 105 LYS A N 1
ATOM 832 C CA . LYS A 1 105 ? -40.053 1.233 53.969 1.00 84.06 105 LYS A CA 1
ATOM 833 C C . LYS A 1 105 ? -41.503 1.714 53.998 1.00 84.06 105 LYS A C 1
ATOM 835 O O . LYS A 1 105 ? -42.051 1.920 55.080 1.00 84.06 105 LYS A O 1
ATOM 840 N N . VAL A 1 106 ? -42.125 1.928 52.837 1.00 85.44 106 VAL A N 1
ATOM 841 C CA . VAL A 1 106 ? -43.543 2.310 52.762 1.00 85.44 106 VAL A CA 1
ATOM 842 C C . VAL A 1 106 ? -44.429 1.155 53.226 1.00 85.44 106 VAL A C 1
ATOM 844 O O . VAL A 1 106 ? -45.344 1.400 54.014 1.00 85.44 106 VAL A O 1
ATOM 847 N N . SER A 1 107 ? -44.143 -0.084 52.807 1.00 78.19 107 SER A N 1
ATOM 848 C CA . SER A 1 107 ? -44.908 -1.260 53.231 1.00 78.19 107 SER A CA 1
ATOM 849 C C . SER A 1 107 ? -44.778 -1.556 54.719 1.00 78.19 107 SER A C 1
ATOM 851 O O . SER A 1 107 ? -45.766 -1.962 55.315 1.00 78.19 107 SER A O 1
ATOM 853 N N . ASP A 1 108 ? -43.620 -1.312 55.334 1.00 75.38 108 ASP A N 1
ATOM 854 C CA . ASP A 1 108 ? -43.409 -1.531 56.772 1.00 75.38 108 ASP A CA 1
ATOM 855 C C . ASP A 1 108 ? -44.077 -0.446 57.630 1.00 75.38 108 ASP A C 1
ATOM 857 O O . ASP A 1 108 ? -44.599 -0.713 58.713 1.00 75.38 108 ASP A O 1
ATOM 861 N N . ASN A 1 109 ? -44.108 0.795 57.140 1.00 69.75 109 ASN A N 1
ATOM 862 C CA . ASN A 1 109 ? -44.676 1.924 57.876 1.00 69.75 109 ASN A CA 1
ATOM 863 C C . ASN A 1 109 ? -46.209 2.024 57.740 1.00 69.75 109 ASN A C 1
ATOM 865 O O . ASN A 1 109 ? -46.866 2.661 58.566 1.00 69.75 109 ASN A O 1
ATOM 869 N N . PHE A 1 110 ? -46.794 1.397 56.712 1.00 65.25 110 PHE A N 1
ATOM 870 C CA . PHE A 1 110 ? -48.245 1.314 56.526 1.00 65.25 110 PHE A CA 1
ATOM 871 C C . PHE A 1 110 ? -48.950 0.585 57.690 1.00 65.25 110 PHE A C 1
ATOM 873 O O . PHE A 1 110 ? -49.765 1.218 58.356 1.00 65.25 110 PHE A O 1
ATOM 880 N N . PRO A 1 111 ? -48.641 -0.683 58.030 1.00 61.50 111 PRO A N 1
ATOM 881 C CA . PRO A 1 111 ? -49.336 -1.415 59.090 1.00 61.50 111 PRO A CA 1
ATOM 882 C C . PRO A 1 111 ? -49.139 -0.787 60.477 1.00 61.50 111 PRO A C 1
ATOM 884 O O . PRO A 1 111 ? -50.077 -0.759 61.273 1.00 61.50 111 PRO A O 1
ATOM 887 N N . LEU A 1 112 ? -47.965 -0.206 60.753 1.00 59.03 112 LEU A N 1
ATOM 888 C CA . LEU A 1 112 ? -47.670 0.438 62.039 1.00 59.03 112 LEU A CA 1
ATOM 889 C C . LEU A 1 112 ? -48.512 1.698 62.288 1.00 59.03 112 LEU A C 1
ATOM 891 O O . LEU A 1 112 ? -48.943 1.935 63.416 1.00 59.03 112 LEU A O 1
ATOM 895 N N . LYS A 1 113 ? -48.807 2.490 61.248 1.00 58.50 113 LYS A N 1
ATOM 896 C CA . LYS A 1 113 ? -49.676 3.670 61.389 1.00 58.50 113 LYS A CA 1
ATOM 897 C C . LYS A 1 113 ? -51.142 3.318 61.646 1.00 58.50 113 LYS A C 1
ATOM 899 O O . LYS A 1 113 ? -51.820 4.090 62.316 1.00 58.50 113 LYS A O 1
ATOM 904 N N . TYR A 1 114 ? -51.623 2.177 61.154 1.00 59.16 114 TYR A N 1
ATOM 905 C CA . TYR A 1 114 ? -53.009 1.743 61.366 1.00 59.16 114 TYR A CA 1
ATOM 906 C C . TYR A 1 114 ? -53.202 0.909 62.643 1.00 59.16 114 TYR A C 1
ATOM 908 O O . TYR A 1 114 ? -54.316 0.860 63.152 1.00 59.16 114 TYR A O 1
ATOM 916 N N . MET A 1 115 ? -52.146 0.316 63.214 1.00 57.38 115 MET A N 1
ATOM 917 C CA . MET A 1 115 ? -52.222 -0.377 64.512 1.00 57.38 115 MET A CA 1
ATOM 918 C C . MET A 1 115 ? -52.276 0.562 65.726 1.00 57.38 115 MET A C 1
ATOM 920 O O . MET A 1 115 ? -52.812 0.174 66.755 1.00 57.38 115 MET A O 1
ATOM 924 N N . HIS A 1 116 ? -51.763 1.791 65.625 1.00 55.91 116 HIS A N 1
ATOM 925 C CA . HIS A 1 116 ? -51.849 2.789 66.703 1.00 55.91 116 HIS A CA 1
ATOM 926 C C . HIS A 1 116 ? -53.139 3.632 66.682 1.00 55.91 116 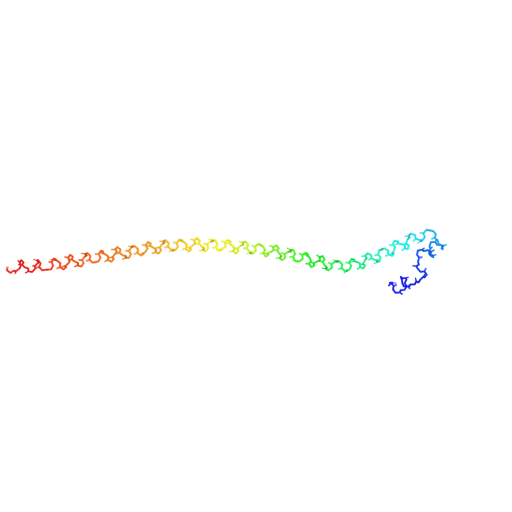HIS A C 1
ATOM 928 O O . HIS A 1 116 ? -53.306 4.505 67.530 1.00 55.91 116 HIS A O 1
ATOM 934 N N . ALA A 1 117 ? -54.032 3.403 65.713 1.00 53.09 117 ALA A N 1
ATOM 935 C CA . ALA A 1 117 ? -55.269 4.165 65.528 1.00 53.09 117 ALA A CA 1
ATOM 936 C C . ALA A 1 117 ? -56.539 3.446 66.040 1.00 53.09 117 ALA A C 1
ATOM 938 O O . ALA A 1 117 ? -57.640 3.932 65.778 1.00 53.09 117 ALA A O 1
ATOM 939 N N . TYR A 1 118 ? -56.397 2.326 66.761 1.00 45.19 118 TYR A N 1
ATOM 940 C CA . TYR A 1 118 ? -57.490 1.582 67.404 1.00 45.19 118 TYR A CA 1
ATOM 941 C C . TYR A 1 118 ? -57.280 1.458 68.912 1.00 45.19 118 TYR A C 1
ATOM 943 O O . TYR A 1 118 ? -56.107 1.341 69.334 1.00 45.19 118 TYR A O 1
#

Foldseek 3Di:
DCVPQVPDPCLALVNQCVVPVVCSVVSVVVVVVVVVVVVCVVVVVVVVVVVVVVVVVVVVVVVVVVVVVVVVVVVVVVVVVVVVVVVVVVVVVVVVVVVVVVVVVVVVVVVVVVVVVD

Radius of gyration: 45.93 Å; chains: 1; bounding box: 95×14×118 Å